Protein AF-A0AA44S507-F1 (afdb_monomer_lite)

Radius of gyration: 27.63 Å; chains: 1; bounding box: 34×79×57 Å

Foldseek 3Di:
DDDDPDPPPPPDDDDDDDDDDDPPPPPDPDPDPDDPFDDWDWDQDPVGIDIDHGDDPEAEQPDLPVCQVCLVVLRAHQAHEADDDPDQRNDDPVSDVSNPPDHHHYHYDPD

Structure (mmCIF, N/CA/C/O backbone):
data_AF-A0AA44S507-F1
#
_entry.id   AF-A0AA44S507-F1
#
loop_
_atom_site.group_PDB
_atom_site.id
_atom_site.type_symbol
_atom_site.label_atom_id
_atom_site.label_alt_id
_atom_site.label_comp_id
_atom_site.label_asym_id
_atom_site.label_entity_id
_atom_site.label_seq_id
_atom_site.pdbx_PDB_ins_code
_atom_site.Cartn_x
_atom_site.Cartn_y
_atom_site.Cartn_z
_atom_site.occupancy
_atom_site.B_iso_or_equiv
_atom_site.auth_seq_id
_atom_site.auth_comp_id
_atom_site.auth_asym_id
_atom_site.auth_atom_id
_atom_site.pdbx_PDB_model_num
ATOM 1 N N . MET A 1 1 ? 10.081 70.870 16.653 1.00 35.94 1 MET A N 1
ATOM 2 C CA . MET A 1 1 ? 10.925 69.741 17.101 1.00 35.94 1 MET A CA 1
ATOM 3 C C . MET A 1 1 ? 10.372 69.221 18.423 1.00 35.94 1 MET A C 1
ATOM 5 O O . MET A 1 1 ? 10.335 70.025 19.335 1.00 35.94 1 MET A O 1
ATOM 9 N N . ARG A 1 2 ? 10.033 67.914 18.499 1.00 38.34 2 ARG A N 1
ATOM 10 C CA . ARG A 1 2 ? 10.137 67.030 19.695 1.00 38.34 2 ARG A CA 1
ATOM 11 C C . ARG A 1 2 ? 9.205 67.377 20.894 1.00 38.34 2 ARG A C 1
ATOM 13 O O . ARG A 1 2 ? 9.278 68.478 21.394 1.00 38.34 2 ARG A O 1
ATOM 20 N N . GLN A 1 3 ? 8.353 66.524 21.481 1.00 50.53 3 GLN A N 1
ATOM 21 C CA . GLN A 1 3 ? 8.165 65.057 21.554 1.00 50.53 3 GLN A CA 1
ATOM 22 C C . GLN A 1 3 ? 6.688 64.834 21.983 1.00 50.53 3 GLN A C 1
ATOM 24 O O . GLN A 1 3 ? 6.190 65.600 22.794 1.00 50.53 3 GLN A O 1
ATOM 29 N N . GLY A 1 4 ? 5.867 63.936 21.433 1.00 44.38 4 GLY A N 1
ATOM 30 C CA . GLY A 1 4 ? 6.051 62.490 21.318 1.00 44.38 4 GLY A CA 1
ATOM 31 C C . GLY A 1 4 ? 5.176 61.790 22.371 1.00 44.38 4 GLY A C 1
ATOM 32 O O . GLY A 1 4 ? 5.669 61.473 23.447 1.00 44.38 4 GLY A O 1
ATOM 33 N N . CYS A 1 5 ? 3.879 61.589 22.088 1.00 46.44 5 CYS A N 1
ATOM 34 C CA . CYS A 1 5 ? 2.969 60.828 22.956 1.00 46.44 5 CYS A CA 1
ATOM 35 C C . CYS A 1 5 ? 3.552 59.430 23.218 1.00 46.44 5 CYS A C 1
ATOM 37 O O . CYS A 1 5 ? 3.709 58.623 22.301 1.00 46.44 5 CYS A O 1
ATOM 39 N N . SER A 1 6 ? 3.908 59.160 24.473 1.00 48.31 6 SER A N 1
ATOM 40 C CA . SER A 1 6 ? 4.531 57.906 24.883 1.00 48.31 6 SER A CA 1
ATOM 41 C C . SER A 1 6 ? 3.466 56.840 25.129 1.00 48.31 6 SER A C 1
ATOM 43 O O . SER A 1 6 ? 2.569 57.008 25.950 1.00 48.31 6 SER A O 1
ATOM 45 N N . ARG A 1 7 ? 3.621 55.698 24.452 1.00 54.97 7 ARG A N 1
ATOM 46 C CA . ARG A 1 7 ? 2.800 54.472 24.520 1.00 54.97 7 ARG A CA 1
ATOM 47 C C . ARG A 1 7 ? 2.726 53.804 25.908 1.00 54.97 7 ARG A C 1
ATOM 49 O O . ARG A 1 7 ? 2.190 52.710 26.029 1.00 54.97 7 ARG A O 1
ATOM 56 N N . ARG A 1 8 ? 3.285 54.417 26.953 1.00 52.81 8 ARG A N 1
ATOM 57 C CA . ARG A 1 8 ? 3.437 53.832 28.297 1.00 52.81 8 ARG A CA 1
ATOM 58 C C . ARG A 1 8 ? 2.335 54.198 29.297 1.00 52.81 8 ARG A C 1
ATOM 60 O O . ARG A 1 8 ? 2.363 53.687 30.407 1.00 52.81 8 ARG A O 1
ATOM 67 N N . GLY A 1 9 ? 1.364 55.030 28.920 1.00 48.53 9 GLY A N 1
ATOM 68 C CA . GLY A 1 9 ? 0.264 55.440 29.806 1.00 48.53 9 GLY A CA 1
ATOM 69 C C . GLY A 1 9 ? -0.973 54.533 29.805 1.00 48.53 9 GLY A C 1
ATOM 70 O O . GLY A 1 9 ? -1.921 54.833 30.512 1.00 48.53 9 GLY A O 1
ATOM 71 N N . PHE A 1 10 ? -0.995 53.453 29.014 1.00 49.59 10 PHE A N 1
ATOM 72 C CA . PHE A 1 10 ? -2.215 52.666 28.762 1.00 49.59 10 PHE A CA 1
ATOM 73 C C . PHE A 1 10 ? -2.326 51.354 29.564 1.00 49.59 10 PHE A C 1
ATOM 75 O O . PHE A 1 10 ? -3.186 50.534 29.269 1.00 49.59 10 PHE A O 1
ATOM 82 N N . LEU A 1 11 ? -1.452 51.110 30.548 1.00 51.12 11 LEU A N 1
ATOM 83 C CA . LEU A 1 11 ? -1.396 49.824 31.271 1.00 51.12 11 LEU A CA 1
ATOM 84 C C . LEU A 1 11 ? -1.400 49.961 32.798 1.00 51.12 11 LEU A C 1
ATOM 86 O O . LEU A 1 11 ? -0.792 49.161 33.503 1.00 51.12 11 LEU A O 1
ATOM 90 N N . GLN A 1 12 ? -2.080 50.969 33.329 1.00 51.91 12 GLN A N 1
ATOM 91 C CA . GLN A 1 12 ? -2.327 51.072 34.763 1.00 51.91 12 GLN A CA 1
ATOM 92 C C . GLN A 1 12 ? -3.804 51.437 34.951 1.00 51.91 12 GLN A C 1
ATOM 94 O O . GLN A 1 12 ? -4.251 52.443 34.412 1.00 51.91 12 GLN A O 1
ATOM 99 N N . VAL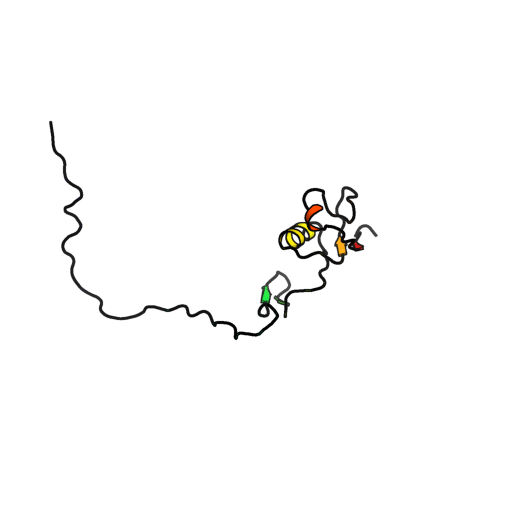 A 1 13 ? -4.514 50.630 35.746 1.00 52.22 13 VAL A N 1
ATOM 100 C CA . VAL A 1 13 ? -5.889 50.820 36.255 1.00 52.22 13 VAL A CA 1
ATOM 101 C C . VAL A 1 13 ? -7.040 50.263 35.393 1.00 52.22 13 VAL A C 1
ATOM 103 O O . VAL A 1 13 ? -7.751 50.984 34.704 1.00 52.22 13 VAL A O 1
ATOM 106 N N . ALA A 1 14 ? -7.241 48.948 35.516 1.00 46.47 14 ALA A N 1
ATOM 107 C CA . ALA A 1 14 ? -8.550 48.295 35.679 1.00 46.47 14 ALA A CA 1
ATOM 108 C C . ALA A 1 14 ? -8.274 46.903 36.297 1.00 46.47 14 ALA A C 1
ATOM 110 O O . ALA A 1 14 ? -7.928 45.959 35.593 1.00 46.47 14 ALA A O 1
ATOM 111 N N . GLU A 1 15 ? -8.028 46.807 37.608 1.00 40.47 15 GLU A N 1
ATOM 112 C CA . GLU A 1 15 ? -9.051 46.494 38.629 1.00 40.47 15 GLU A CA 1
ATOM 113 C C . GLU A 1 15 ? -9.939 45.303 38.213 1.00 40.47 15 GLU A C 1
ATOM 115 O O . GLU A 1 15 ? -10.786 45.399 37.337 1.00 40.47 15 GLU A O 1
ATOM 120 N N . ALA A 1 16 ? -9.621 44.097 38.687 1.00 48.81 16 ALA A N 1
ATOM 121 C CA . ALA A 1 16 ? -10.189 43.542 39.922 1.00 48.81 16 ALA A CA 1
ATOM 122 C C . ALA A 1 16 ? -11.660 43.094 39.784 1.00 48.81 16 ALA A C 1
ATOM 124 O O . ALA A 1 16 ? -12.549 43.654 40.410 1.00 48.81 16 ALA A O 1
ATOM 125 N N . ALA A 1 17 ? -11.905 42.024 39.021 1.00 47.19 17 ALA A N 1
ATOM 126 C CA . ALA A 1 17 ? -13.057 41.139 39.212 1.00 47.19 17 ALA A CA 1
ATOM 127 C C . ALA A 1 17 ? -12.828 39.813 38.472 1.00 47.19 17 ALA A C 1
ATOM 129 O O . ALA A 1 17 ? -12.655 39.823 37.260 1.00 47.19 17 ALA A O 1
ATOM 130 N N . ALA A 1 18 ? -12.832 38.708 39.224 1.00 47.12 18 ALA A N 1
ATOM 131 C CA . ALA A 1 18 ? -13.047 37.305 38.826 1.00 47.12 18 ALA A CA 1
ATOM 132 C C . ALA A 1 18 ? -12.068 36.385 39.561 1.00 47.12 18 ALA A C 1
ATOM 134 O O . ALA A 1 18 ? -11.031 35.952 39.060 1.00 47.12 18 ALA A O 1
ATOM 135 N N . ALA A 1 19 ? -12.443 36.104 40.803 1.00 45.47 19 ALA A N 1
ATOM 136 C CA . ALA A 1 19 ? -11.979 34.951 41.534 1.00 45.47 19 ALA A CA 1
ATOM 137 C C . ALA A 1 19 ? -12.326 33.655 40.774 1.00 45.47 19 ALA A C 1
ATOM 139 O O . ALA A 1 19 ? -13.392 33.544 40.175 1.00 45.47 19 ALA A O 1
ATOM 140 N N . THR A 1 20 ? -11.455 32.659 40.948 1.00 54.06 20 THR A N 1
ATOM 141 C CA . THR A 1 20 ? -11.758 31.215 41.005 1.00 54.06 20 THR A CA 1
ATOM 142 C C . THR A 1 20 ? -12.374 30.507 39.792 1.00 54.06 20 THR A C 1
ATOM 144 O O . THR A 1 20 ? -13.556 30.636 39.504 1.00 54.06 20 THR A O 1
ATOM 147 N N . GLY A 1 21 ? -11.587 29.563 39.258 1.00 52.34 21 GLY A N 1
ATOM 148 C CA . GLY A 1 21 ? -12.045 28.394 38.497 1.00 52.34 21 GLY A CA 1
ATOM 149 C C . GLY A 1 21 ? -12.216 28.688 37.006 1.00 52.34 21 GLY A C 1
ATOM 150 O O . GLY A 1 21 ? -12.911 29.611 36.632 1.00 52.34 21 GLY A O 1
ATOM 151 N N . LEU A 1 22 ? -11.647 27.956 36.058 1.00 51.06 22 LEU A N 1
ATOM 152 C CA . LEU A 1 22 ? -11.165 26.591 36.063 1.00 51.06 22 LEU A CA 1
ATOM 153 C C . LEU A 1 22 ? -9.876 26.546 35.231 1.00 51.06 22 LEU A C 1
ATOM 155 O O . LEU A 1 22 ? -9.898 26.843 34.038 1.00 51.06 22 LEU A O 1
ATOM 159 N N . PHE A 1 23 ? -8.773 26.070 35.813 1.00 53.69 23 PHE A N 1
ATOM 160 C CA . PHE A 1 23 ? -7.805 25.339 35.001 1.00 53.69 23 PHE A CA 1
ATOM 161 C C . PHE A 1 23 ? -8.512 24.047 34.596 1.00 53.69 23 PHE A C 1
ATOM 163 O O . PHE A 1 23 ? -8.487 23.060 35.329 1.00 53.69 23 PHE A O 1
ATOM 170 N N . ALA A 1 24 ? -9.224 24.079 33.469 1.00 57.84 24 ALA A N 1
ATOM 171 C CA . ALA A 1 24 ? -9.681 22.878 32.796 1.00 57.84 24 ALA A CA 1
ATOM 172 C C . ALA A 1 24 ? -8.428 22.146 32.308 1.00 57.84 24 ALA A C 1
ATOM 174 O O . ALA A 1 24 ? -7.984 22.297 31.171 1.00 57.84 24 ALA A O 1
ATOM 175 N N . GLY A 1 25 ? -7.801 21.411 33.226 1.00 47.66 25 GLY A N 1
ATOM 176 C CA . GLY A 1 25 ? -6.774 20.447 32.908 1.00 47.66 25 GLY A CA 1
ATOM 177 C C . GLY A 1 25 ? -7.397 19.438 31.961 1.00 47.66 25 GLY A C 1
ATOM 178 O O . GLY A 1 25 ? -8.159 18.572 32.383 1.00 47.66 25 GLY A O 1
ATOM 179 N N . CYS A 1 26 ? -7.079 19.556 30.675 1.00 53.34 26 CYS A N 1
ATOM 180 C CA . CYS A 1 26 ? -7.235 18.463 29.733 1.00 53.34 26 CYS A CA 1
ATOM 181 C C . CYS A 1 26 ? -6.230 17.382 30.143 1.00 53.34 26 CYS A C 1
ATOM 183 O O . CYS A 1 26 ? -5.132 17.289 29.601 1.00 53.34 26 CYS A O 1
ATOM 185 N N . SER A 1 27 ? -6.574 16.605 31.168 1.00 51.16 27 SER A N 1
ATOM 186 C CA . SER A 1 27 ? -5.881 15.361 31.458 1.00 51.16 27 SER A CA 1
ATOM 187 C C . SER A 1 27 ? -6.372 14.355 30.428 1.00 51.16 27 SER A C 1
ATOM 189 O O . SER A 1 27 ? -7.396 13.698 30.615 1.00 51.16 27 SER A O 1
ATOM 191 N N . SER A 1 28 ? -5.685 14.291 29.288 1.00 66.81 28 SER A N 1
ATOM 192 C CA . SER A 1 28 ? -5.827 13.157 28.381 1.00 66.81 28 SER A CA 1
ATOM 193 C C . SER A 1 28 ? -5.556 11.881 29.184 1.00 66.81 28 SER A C 1
ATOM 195 O O . SER A 1 28 ? -4.564 11.849 29.921 1.00 66.81 28 SER A O 1
ATOM 197 N N . PRO A 1 29 ? -6.397 10.834 29.084 1.00 57.06 29 PRO A N 1
ATOM 198 C CA . PRO A 1 29 ? -6.150 9.579 29.779 1.00 57.06 29 PRO A CA 1
ATOM 199 C C . PRO A 1 29 ? -4.746 9.076 29.439 1.00 57.06 29 PRO A C 1
ATOM 201 O O . PRO A 1 29 ? -4.448 8.772 28.284 1.00 57.06 29 PRO A O 1
ATOM 204 N N . LYS A 1 30 ? -3.863 9.032 30.442 1.00 57.75 30 LYS A N 1
ATOM 205 C CA . LYS A 1 30 ? -2.527 8.454 30.309 1.00 57.75 30 LYS A CA 1
ATOM 206 C C . LYS A 1 30 ? -2.708 6.945 30.114 1.00 57.75 30 LYS A C 1
ATOM 208 O O . LYS A 1 30 ? -3.234 6.302 31.025 1.00 57.75 30 LYS A O 1
ATOM 213 N N . PRO A 1 31 ? -2.289 6.367 28.975 1.00 53.12 31 PRO A N 1
ATOM 214 C CA . PRO A 1 31 ? -2.345 4.925 28.792 1.00 53.12 31 PRO A CA 1
ATOM 215 C C . PRO A 1 31 ? -1.506 4.241 29.883 1.00 53.12 31 PRO A C 1
ATOM 217 O O . PRO A 1 31 ? -0.434 4.759 30.230 1.00 53.12 31 PRO A O 1
ATOM 220 N N . PRO A 1 32 ? -1.970 3.118 30.456 1.00 50.00 32 PRO A N 1
ATOM 221 C CA . PRO A 1 32 ? -1.234 2.415 31.495 1.00 50.00 32 PRO A CA 1
ATOM 222 C C . PRO A 1 32 ? 0.157 1.985 30.988 1.00 50.00 32 PRO A C 1
ATOM 224 O O . PRO A 1 32 ? 0.290 1.568 29.832 1.00 50.00 32 PRO A O 1
ATOM 227 N N . PRO A 1 33 ? 1.207 2.075 31.827 1.00 42.25 33 PRO A N 1
ATOM 228 C CA . PRO A 1 33 ? 2.546 1.645 31.442 1.00 42.25 33 PRO A CA 1
ATOM 229 C C . PRO A 1 33 ? 2.557 0.128 31.226 1.00 42.25 33 PRO A C 1
ATOM 231 O O . PRO A 1 33 ? 2.163 -0.616 32.121 1.00 42.25 33 PRO A O 1
ATOM 234 N N . GLY A 1 34 ? 3.018 -0.326 30.057 1.00 54.22 34 GLY A N 1
ATOM 235 C CA . GLY A 1 34 ? 3.195 -1.756 29.771 1.00 54.22 34 GLY A CA 1
ATOM 236 C C . GLY A 1 34 ? 2.285 -2.357 28.698 1.00 54.22 34 GLY A C 1
ATOM 237 O O . GLY A 1 34 ? 2.166 -3.575 28.657 1.00 54.22 34 GLY A O 1
ATOM 238 N N . THR A 1 35 ? 1.677 -1.557 27.814 1.00 47.97 35 THR A N 1
ATOM 239 C CA . THR A 1 35 ? 1.066 -2.088 26.579 1.00 47.97 35 THR A CA 1
ATOM 240 C C . THR A 1 35 ? 2.092 -2.027 25.440 1.00 47.97 35 THR A C 1
ATOM 242 O O . THR A 1 35 ? 2.377 -0.933 24.949 1.00 47.97 35 THR A O 1
ATOM 245 N N . PRO A 1 36 ? 2.687 -3.152 25.007 1.00 44.50 36 PRO A N 1
ATOM 246 C CA . PRO A 1 36 ? 3.400 -3.197 23.743 1.00 44.50 36 PRO A CA 1
ATOM 247 C C . PRO A 1 36 ? 2.356 -3.199 22.622 1.00 44.50 36 PRO A C 1
ATOM 249 O O . PRO A 1 36 ? 1.785 -4.230 22.291 1.00 44.50 36 PRO A O 1
ATOM 252 N N . GLY A 1 37 ? 2.062 -2.015 22.092 1.00 53.62 37 GLY A N 1
ATOM 253 C CA . GLY A 1 37 ? 1.062 -1.809 21.048 1.00 53.62 37 GLY A CA 1
ATOM 254 C C . GLY A 1 37 ? 0.375 -0.467 21.251 1.00 53.62 37 GLY A C 1
ATOM 255 O O . GLY A 1 37 ? -0.156 -0.200 22.326 1.00 53.62 37 GLY A O 1
ATOM 256 N N . GLY A 1 38 ? 0.426 0.404 20.241 1.00 63.12 38 GLY A N 1
ATOM 257 C CA . GLY A 1 38 ? -0.371 1.630 20.239 1.00 63.12 38 GLY A CA 1
ATOM 258 C C . GLY A 1 38 ? -1.834 1.301 20.535 1.00 63.12 38 GLY A C 1
ATOM 259 O O . GLY A 1 38 ? -2.324 0.255 20.111 1.00 63.12 38 GLY A O 1
ATOM 260 N N . ALA A 1 39 ? -2.505 2.165 21.301 1.00 76.31 39 ALA A N 1
ATOM 261 C CA . ALA A 1 39 ? -3.925 2.008 21.590 1.00 76.31 39 ALA A CA 1
ATOM 262 C C . ALA A 1 39 ? -4.711 1.786 20.287 1.00 76.31 39 ALA A C 1
ATOM 264 O O . ALA A 1 39 ? -4.358 2.360 19.256 1.00 76.31 39 ALA A O 1
ATOM 265 N N . ALA A 1 40 ? -5.761 0.962 20.341 1.00 91.88 40 ALA A N 1
ATOM 266 C CA . ALA A 1 40 ? -6.602 0.701 19.180 1.00 91.88 40 ALA A CA 1
ATOM 267 C C . ALA A 1 40 ? -7.098 2.020 18.560 1.00 91.88 40 ALA A C 1
ATOM 269 O O . ALA A 1 40 ? -7.541 2.921 19.276 1.00 91.88 40 ALA A O 1
ATOM 270 N N . VAL A 1 41 ? -7.028 2.120 17.233 1.00 95.94 41 VAL A N 1
ATOM 271 C CA . VAL A 1 41 ? -7.427 3.308 16.471 1.00 95.94 41 VAL A CA 1
ATOM 272 C C . VAL A 1 41 ? -8.634 2.968 15.608 1.00 95.94 41 VAL A C 1
ATOM 274 O O . VAL A 1 41 ? -8.628 1.971 14.890 1.00 95.94 41 VAL A O 1
ATOM 277 N N . THR A 1 42 ? -9.661 3.814 15.648 1.00 97.31 42 THR A N 1
ATOM 278 C CA . THR A 1 42 ? -10.826 3.711 14.763 1.00 97.31 42 THR A CA 1
ATOM 279 C C . THR A 1 42 ? -10.727 4.761 13.666 1.00 97.31 42 THR A C 1
ATOM 281 O O . THR A 1 42 ? -10.672 5.956 13.952 1.00 97.31 42 THR A O 1
ATOM 284 N N . ILE A 1 43 ? -10.725 4.321 12.410 1.00 97.88 43 ILE A N 1
ATOM 285 C CA . ILE A 1 43 ? -10.680 5.182 11.227 1.00 97.88 43 ILE A CA 1
ATOM 286 C C . ILE A 1 43 ? -12.082 5.269 10.632 1.00 97.88 43 ILE A C 1
ATOM 288 O O . ILE A 1 43 ? -12.711 4.242 10.387 1.00 97.88 43 ILE A O 1
ATOM 292 N N . THR A 1 44 ? -12.567 6.487 10.388 1.00 98.50 44 THR A N 1
ATOM 293 C CA . THR A 1 44 ? -13.815 6.726 9.646 1.00 98.50 44 THR A CA 1
ATOM 294 C C . THR A 1 44 ? -13.493 6.962 8.176 1.00 98.50 44 THR A C 1
ATOM 296 O O . THR A 1 44 ? -12.596 7.737 7.855 1.00 98.50 44 THR A O 1
ATOM 299 N N . HIS A 1 45 ? -14.234 6.315 7.286 1.00 98.38 45 HIS A N 1
ATOM 300 C CA . HIS A 1 45 ? -14.117 6.448 5.835 1.00 98.38 45 HIS A CA 1
ATOM 301 C C . HIS A 1 45 ? -15.507 6.367 5.190 1.00 98.38 45 HIS A C 1
ATOM 303 O O . HIS A 1 45 ? -16.501 6.102 5.863 1.00 98.38 45 HIS A O 1
ATOM 309 N N . LEU A 1 46 ? -15.592 6.555 3.870 1.00 98.62 46 LEU A N 1
ATOM 310 C CA . LEU A 1 46 ? -16.865 6.580 3.135 1.00 98.62 46 LEU A CA 1
ATOM 311 C C . LEU A 1 46 ? -17.772 5.368 3.434 1.00 98.62 46 LEU A C 1
ATOM 313 O O . LEU A 1 46 ? -18.980 5.519 3.577 1.00 98.62 46 LEU A O 1
ATOM 317 N N . PHE A 1 47 ? -17.183 4.178 3.579 1.00 98.50 47 PHE A N 1
ATOM 318 C CA . PHE A 1 47 ? -17.905 2.923 3.839 1.00 98.50 47 PHE A CA 1
ATOM 319 C C . PHE A 1 47 ? -18.163 2.613 5.327 1.00 98.50 47 PHE A C 1
ATOM 321 O O . PHE A 1 47 ? -18.469 1.474 5.669 1.00 98.50 47 PHE A O 1
ATOM 328 N N . GLY A 1 48 ? -18.008 3.589 6.228 1.00 98.50 48 GLY A N 1
ATOM 329 C CA . GLY A 1 48 ? -18.225 3.410 7.667 1.00 98.50 48 GLY A CA 1
ATOM 330 C C . GLY A 1 48 ? -16.943 3.540 8.488 1.00 98.50 48 GLY A C 1
ATOM 331 O O . GLY A 1 48 ? -16.208 4.514 8.340 1.00 98.50 48 GLY A O 1
ATOM 332 N N . GLN A 1 49 ? -16.694 2.595 9.396 1.00 98.56 49 GLN A N 1
ATOM 333 C CA . GLN A 1 49 ? -15.555 2.642 10.317 1.00 98.56 49 GLN A CA 1
ATOM 334 C C . GLN A 1 49 ? -14.760 1.336 10.303 1.00 98.56 49 GLN A C 1
ATOM 336 O O . GLN A 1 49 ? -15.345 0.254 10.266 1.00 98.56 49 GLN A O 1
ATOM 341 N N . THR A 1 50 ? -13.437 1.444 10.419 1.00 98.38 50 THR A N 1
ATOM 342 C CA . THR A 1 50 ? -12.516 0.311 10.582 1.00 98.38 50 THR A CA 1
ATOM 343 C C . THR A 1 50 ? -11.724 0.467 11.877 1.00 98.38 50 THR A C 1
ATOM 345 O O . THR A 1 50 ? -11.161 1.529 12.138 1.00 98.38 50 THR A O 1
ATOM 348 N N . VAL A 1 51 ? -11.656 -0.594 12.687 1.00 97.69 51 VAL A N 1
ATOM 349 C CA . VAL A 1 51 ? -10.891 -0.619 13.945 1.00 97.69 51 VAL A CA 1
ATOM 350 C C . VAL A 1 51 ? -9.568 -1.355 13.743 1.00 97.69 51 VAL A C 1
ATOM 352 O O . VAL A 1 51 ? -9.551 -2.555 13.465 1.00 97.69 51 VAL A O 1
ATOM 355 N N . ILE A 1 52 ? -8.458 -0.653 13.949 1.00 96.69 52 ILE A N 1
ATOM 356 C CA . ILE A 1 52 ? -7.094 -1.186 13.938 1.00 96.69 52 ILE A CA 1
ATOM 357 C C . ILE A 1 52 ? -6.677 -1.417 15.392 1.00 96.69 52 ILE A C 1
ATOM 359 O O . ILE A 1 52 ? -6.477 -0.468 16.146 1.00 96.69 52 ILE A O 1
ATOM 363 N N . LYS A 1 53 ? -6.590 -2.685 15.809 1.00 94.75 53 LYS A N 1
ATOM 364 C CA . LYS A 1 53 ? -6.389 -3.057 17.224 1.00 94.75 53 LYS A CA 1
ATOM 365 C C . LYS A 1 53 ? -4.988 -2.748 17.752 1.00 94.75 53 LYS A C 1
ATOM 367 O O . LYS A 1 53 ? -4.844 -2.445 18.929 1.00 94.75 53 LYS A O 1
ATOM 372 N N . GLU A 1 54 ? -3.985 -2.870 16.894 1.00 93.75 54 GLU A N 1
ATOM 373 C CA . GLU A 1 54 ? -2.566 -2.708 17.207 1.00 93.75 54 GLU A CA 1
ATOM 374 C C . GLU A 1 54 ? -1.803 -2.284 15.937 1.00 93.75 54 GLU A C 1
ATOM 376 O O . GLU A 1 54 ? -2.343 -2.435 14.835 1.00 93.75 54 GLU A O 1
ATOM 381 N N . PRO A 1 55 ? -0.561 -1.775 16.047 1.00 94.56 55 PRO A N 1
ATOM 382 C CA . PRO A 1 55 ? 0.260 -1.456 14.882 1.00 94.56 55 PRO A CA 1
ATOM 383 C C . PRO A 1 55 ? 0.398 -2.659 13.926 1.00 94.56 55 PRO A C 1
ATOM 385 O O . PRO A 1 55 ? 0.806 -3.743 14.362 1.00 94.56 55 PRO A O 1
ATOM 388 N N . PRO A 1 56 ? 0.061 -2.509 12.631 1.00 95.62 56 PRO A N 1
ATOM 389 C CA . PRO A 1 56 ? -0.009 -3.634 11.709 1.00 95.62 56 PRO A CA 1
ATOM 390 C C . PRO A 1 56 ? 1.383 -4.171 11.361 1.00 95.62 56 PRO A C 1
ATOM 392 O O . PRO A 1 56 ? 2.306 -3.419 11.066 1.00 95.62 56 PRO A O 1
ATOM 395 N N . LYS A 1 57 ? 1.518 -5.502 11.336 1.00 95.56 57 LYS A N 1
ATOM 396 C CA . LYS A 1 57 ? 2.764 -6.201 10.955 1.00 95.56 57 LYS A CA 1
ATOM 397 C C . LYS A 1 57 ? 2.791 -6.651 9.492 1.00 95.56 57 LYS A C 1
ATOM 399 O O . LYS A 1 57 ? 3.835 -7.047 8.988 1.00 95.56 57 LYS A O 1
ATOM 404 N N . ARG A 1 58 ? 1.633 -6.657 8.826 1.00 97.75 58 ARG A N 1
ATOM 405 C CA . ARG A 1 58 ? 1.465 -7.025 7.415 1.00 97.75 58 ARG A CA 1
ATOM 406 C C . ARG A 1 58 ? 0.444 -6.085 6.794 1.00 97.75 58 ARG A C 1
ATOM 408 O O . ARG A 1 58 ? -0.710 -6.086 7.213 1.00 97.75 58 ARG A O 1
ATOM 415 N N . VAL A 1 59 ? 0.883 -5.293 5.823 1.00 98.50 59 VAL A N 1
ATOM 416 C CA . VAL A 1 59 ? 0.054 -4.298 5.131 1.00 98.50 59 VAL A CA 1
ATOM 417 C C . VAL A 1 59 ? 0.051 -4.603 3.638 1.00 98.50 59 VAL A C 1
ATOM 419 O O . VAL A 1 59 ? 1.057 -5.072 3.097 1.00 98.50 59 VAL A O 1
ATOM 422 N N . VAL A 1 60 ? -1.086 -4.376 2.986 1.00 98.62 60 VAL A N 1
ATOM 423 C CA . VAL A 1 60 ? -1.235 -4.480 1.532 1.00 98.62 60 VAL A CA 1
ATOM 424 C C . VAL A 1 60 ? -1.460 -3.081 0.964 1.00 98.62 60 VAL A C 1
ATOM 426 O O . VAL A 1 60 ? -2.430 -2.412 1.311 1.00 98.62 60 VAL A O 1
ATOM 429 N N . SER A 1 61 ? -0.527 -2.681 0.105 1.00 98.44 61 SER A N 1
ATOM 430 C CA . SER A 1 61 ? -0.557 -1.594 -0.872 1.00 98.44 61 SER A CA 1
ATOM 431 C C . SER A 1 61 ? -1.662 -1.701 -1.922 1.00 98.44 61 SER A C 1
ATOM 433 O O . SER A 1 61 ? -1.307 -2.048 -3.040 1.00 98.44 61 SER A O 1
ATOM 435 N N . ALA A 1 62 ? -2.952 -1.547 -1.608 1.00 98.00 62 ALA A N 1
ATOM 436 C CA . ALA A 1 62 ? -4.021 -1.885 -2.567 1.00 98.00 62 ALA A CA 1
ATOM 437 C C . ALA A 1 62 ? -4.370 -0.786 -3.592 1.00 98.00 62 ALA A C 1
ATOM 439 O O . ALA A 1 62 ? -5.039 -1.082 -4.579 1.00 98.00 62 ALA A O 1
ATOM 440 N N . GLY A 1 63 ? -3.966 0.461 -3.353 1.00 97.69 63 GLY A N 1
ATOM 441 C CA . GLY A 1 63 ? -4.074 1.536 -4.337 1.00 97.69 63 GLY A CA 1
ATOM 442 C C . GLY A 1 63 ? -2.727 1.821 -5.001 1.00 97.69 63 GLY A C 1
ATOM 443 O O . GLY A 1 63 ? -1.726 1.159 -4.724 1.00 97.69 63 GLY A O 1
ATOM 444 N N . TYR A 1 64 ? -2.720 2.789 -5.915 1.00 98.25 64 TYR A N 1
ATOM 445 C CA . TYR A 1 64 ? -1.567 3.083 -6.767 1.00 98.25 64 TYR A CA 1
ATOM 446 C C . TYR A 1 64 ? -0.447 3.871 -6.078 1.00 98.25 64 TYR A C 1
ATOM 448 O O . TYR A 1 64 ? 0.677 3.882 -6.584 1.00 98.25 64 TYR A O 1
ATOM 456 N N . THR A 1 65 ? -0.741 4.572 -4.979 1.00 98.50 65 THR A N 1
ATOM 457 C CA . THR A 1 65 ? 0.175 5.579 -4.407 1.00 98.50 65 THR A CA 1
ATOM 458 C C . THR A 1 65 ? 0.470 5.378 -2.926 1.00 98.50 65 THR A C 1
ATOM 460 O O . THR A 1 65 ? 1.423 5.946 -2.399 1.00 98.50 65 THR A O 1
ATOM 463 N N . GLU A 1 66 ? -0.332 4.582 -2.229 1.00 98.69 66 GLU A N 1
ATOM 464 C CA . GLU A 1 66 ? -0.297 4.453 -0.774 1.00 98.69 66 GLU A CA 1
ATOM 465 C C . GLU A 1 66 ? 0.999 3.797 -0.265 1.00 98.69 66 GLU A C 1
ATOM 467 O O . GLU A 1 66 ? 1.345 3.948 0.908 1.00 98.69 66 GLU A O 1
ATOM 472 N N . GLN A 1 67 ? 1.764 3.116 -1.126 1.00 98.50 67 GLN A N 1
ATOM 473 C CA . GLN A 1 67 ? 3.084 2.587 -0.779 1.00 98.50 67 GLN A CA 1
ATOM 474 C C . GLN A 1 67 ? 4.069 3.686 -0.372 1.00 98.50 67 GLN A C 1
ATOM 476 O O . GLN A 1 67 ? 4.890 3.437 0.508 1.00 98.50 67 GLN A O 1
ATOM 481 N N . ASP A 1 68 ? 3.977 4.889 -0.942 1.00 98.75 68 ASP A N 1
ATOM 482 C CA . ASP A 1 68 ? 4.889 5.9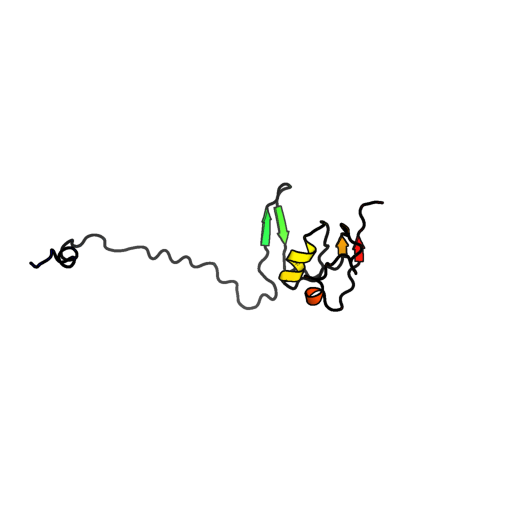85 -0.607 1.00 98.75 68 ASP A CA 1
ATOM 483 C C . ASP A 1 68 ? 4.639 6.501 0.814 1.00 98.75 68 ASP A C 1
ATOM 485 O O . ASP A 1 68 ? 5.583 6.644 1.594 1.00 98.75 68 ASP A O 1
ATOM 489 N N . ASP A 1 69 ? 3.370 6.703 1.182 1.00 98.75 69 ASP A N 1
ATOM 490 C CA . ASP A 1 69 ? 2.983 7.143 2.527 1.00 98.75 69 ASP A CA 1
ATOM 491 C C . ASP A 1 69 ? 3.358 6.100 3.585 1.00 98.75 69 ASP A C 1
ATOM 493 O O . ASP A 1 69 ? 3.886 6.442 4.646 1.00 98.75 69 ASP A O 1
ATOM 497 N N . LEU A 1 70 ? 3.134 4.815 3.287 1.00 98.62 70 LEU A N 1
ATOM 498 C CA . LEU A 1 70 ? 3.513 3.714 4.173 1.00 98.62 70 LEU A CA 1
ATOM 499 C C . LEU A 1 70 ? 5.034 3.663 4.379 1.00 98.62 70 LEU A C 1
ATOM 501 O O . LEU A 1 70 ? 5.504 3.609 5.519 1.00 98.62 70 LEU A O 1
ATOM 505 N N . LEU A 1 71 ? 5.810 3.743 3.296 1.00 98.50 71 LEU A N 1
ATOM 506 C CA . LEU A 1 71 ? 7.273 3.721 3.353 1.00 98.50 71 LEU A CA 1
ATOM 507 C C . LEU A 1 71 ? 7.851 4.958 4.059 1.00 98.50 71 LEU A C 1
ATOM 509 O O . LEU A 1 71 ? 8.875 4.852 4.740 1.00 98.50 71 LEU A O 1
ATOM 513 N N . ALA A 1 72 ? 7.202 6.120 3.954 1.00 98.56 72 ALA A N 1
ATOM 514 C CA . ALA A 1 72 ? 7.633 7.341 4.632 1.00 98.56 72 ALA A CA 1
ATOM 515 C C . ALA A 1 72 ? 7.622 7.205 6.167 1.00 98.56 72 ALA A C 1
AT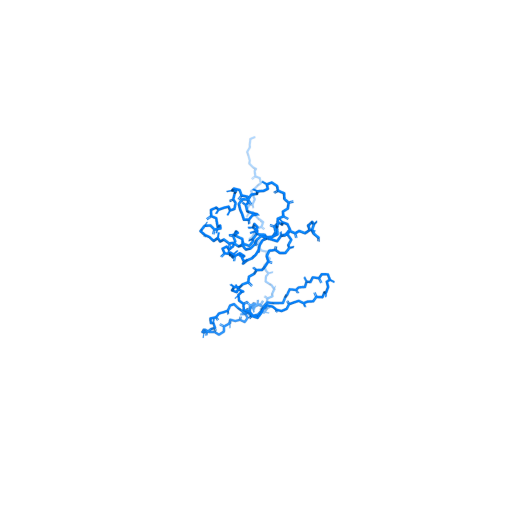OM 517 O O . ALA A 1 72 ? 8.499 7.765 6.832 1.00 98.56 72 ALA A O 1
ATOM 518 N N . VAL A 1 73 ? 6.683 6.422 6.712 1.00 97.81 73 VAL A N 1
ATOM 519 C CA . VAL A 1 73 ? 6.555 6.119 8.152 1.00 97.81 73 VAL A CA 1
ATOM 520 C C . VAL A 1 73 ? 7.134 4.752 8.537 1.00 97.81 73 VAL A C 1
ATOM 522 O O . VAL A 1 73 ? 6.767 4.182 9.564 1.00 97.81 73 VAL A O 1
ATOM 525 N N . ASP A 1 74 ? 8.048 4.230 7.714 1.00 97.81 74 ASP A N 1
ATOM 526 C CA . ASP A 1 74 ? 8.785 2.980 7.933 1.00 97.81 74 ASP A CA 1
ATOM 527 C C . ASP A 1 74 ? 7.897 1.716 7.998 1.00 97.81 74 ASP A C 1
ATOM 529 O O . ASP A 1 74 ? 8.285 0.685 8.554 1.00 97.81 74 ASP A O 1
ATOM 533 N N . VAL A 1 75 ? 6.711 1.759 7.381 1.00 98.31 75 VAL A N 1
ATOM 534 C CA . VAL A 1 75 ? 5.853 0.586 7.172 1.00 98.31 75 VAL A CA 1
ATOM 535 C C . VAL A 1 75 ? 6.133 0.009 5.790 1.00 98.31 75 VAL A C 1
ATOM 537 O O . VAL A 1 75 ? 5.698 0.541 4.774 1.00 98.31 75 VAL A O 1
ATOM 540 N N . VAL A 1 76 ? 6.837 -1.121 5.745 1.00 98.38 76 VAL A N 1
ATOM 541 C CA . VAL A 1 76 ? 7.126 -1.829 4.491 1.00 98.38 76 VAL A CA 1
ATOM 542 C C . VAL A 1 76 ? 5.939 -2.730 4.113 1.00 98.38 76 VAL A C 1
ATOM 544 O O . VAL A 1 76 ? 5.640 -3.676 4.853 1.00 98.38 76 VAL A O 1
ATOM 547 N N . PRO A 1 77 ? 5.248 -2.489 2.980 1.00 98.44 77 PRO A N 1
ATOM 548 C CA . PRO A 1 77 ? 4.128 -3.325 2.559 1.00 98.44 77 PRO A CA 1
ATOM 549 C C . PRO A 1 77 ? 4.581 -4.746 2.209 1.00 98.44 77 PRO A C 1
ATOM 551 O O . PRO A 1 77 ? 5.689 -4.973 1.731 1.00 98.44 77 PRO A O 1
ATOM 554 N N . SER A 1 78 ? 3.695 -5.720 2.403 1.00 98.50 78 SER A N 1
ATOM 555 C CA . SER A 1 78 ? 3.900 -7.102 1.940 1.00 98.50 78 SER A CA 1
ATOM 556 C C . SER A 1 78 ? 3.509 -7.305 0.472 1.00 98.50 78 SER A C 1
ATOM 558 O O . SER A 1 78 ? 3.985 -8.240 -0.172 1.00 98.50 78 SER A O 1
ATOM 560 N N . ALA A 1 79 ? 2.671 -6.412 -0.054 1.00 98.56 79 ALA A N 1
ATOM 561 C CA . ALA A 1 79 ? 2.316 -6.314 -1.459 1.00 98.56 79 ALA A CA 1
ATOM 562 C C . ALA A 1 79 ? 2.116 -4.840 -1.839 1.00 98.56 79 ALA A C 1
ATOM 564 O O . ALA A 1 79 ? 1.660 -4.062 -0.996 1.00 98.56 79 ALA A O 1
ATOM 565 N N . VAL A 1 80 ? 2.457 -4.477 -3.073 1.00 98.69 80 VAL A N 1
ATOM 566 C CA . VAL A 1 80 ? 2.298 -3.136 -3.661 1.00 98.69 80 VAL A CA 1
ATOM 567 C C . VAL A 1 80 ? 1.571 -3.286 -4.992 1.00 98.69 80 VAL A C 1
ATOM 569 O O . VAL A 1 80 ? 1.851 -4.229 -5.729 1.00 98.69 80 VAL A O 1
ATOM 572 N N . THR A 1 81 ? 0.638 -2.389 -5.290 1.00 98.56 81 THR A N 1
ATOM 573 C CA . THR A 1 81 ? -0.071 -2.377 -6.573 1.00 98.56 81 THR A CA 1
ATOM 574 C C . THR A 1 81 ? 0.706 -1.548 -7.580 1.00 98.56 81 THR A C 1
ATOM 576 O O . THR A 1 81 ? 1.056 -0.402 -7.303 1.00 98.56 81 THR A O 1
ATOM 579 N N . ASP A 1 82 ? 1.002 -2.141 -8.734 1.00 97.81 82 ASP A N 1
ATOM 580 C CA . ASP A 1 82 ? 1.640 -1.426 -9.830 1.00 97.81 82 ASP A CA 1
ATOM 581 C C . ASP A 1 82 ? 0.668 -0.434 -10.465 1.00 97.81 82 ASP A C 1
ATOM 583 O O . ASP A 1 82 ? -0.522 -0.715 -10.609 1.00 97.81 82 ASP A O 1
ATOM 587 N N . TRP A 1 83 ? 1.194 0.731 -10.834 1.00 96.69 83 TRP A N 1
ATOM 588 C CA . TRP A 1 83 ? 0.440 1.756 -11.550 1.00 96.69 83 TRP A CA 1
ATOM 589 C C . TRP A 1 83 ? 0.973 1.916 -12.970 1.00 96.69 83 TRP A C 1
ATOM 591 O O . TRP A 1 83 ? 0.243 1.720 -13.937 1.00 96.69 83 TRP A O 1
ATOM 601 N N . PHE A 1 84 ? 2.236 2.320 -13.097 1.00 95.81 84 PHE A N 1
ATOM 602 C CA . PHE A 1 84 ? 2.941 2.438 -14.367 1.00 95.81 84 PHE A CA 1
ATOM 603 C C . PHE A 1 84 ? 4.445 2.584 -14.126 1.00 95.81 84 PHE A C 1
ATOM 605 O O . PHE A 1 84 ? 4.904 2.871 -13.018 1.00 95.81 84 PHE A O 1
ATOM 612 N N . GLY A 1 85 ? 5.211 2.486 -15.213 1.00 96.75 85 GLY A N 1
ATOM 613 C CA . GLY A 1 85 ? 6.642 2.785 -15.218 1.00 96.75 85 GLY A CA 1
ATOM 614 C C . GLY A 1 85 ? 7.538 1.592 -14.902 1.00 96.75 85 GLY A C 1
ATOM 615 O O . GLY A 1 85 ? 8.752 1.791 -14.864 1.00 96.75 85 GLY A O 1
ATOM 616 N N . ASP A 1 86 ? 6.958 0.400 -14.700 1.00 96.19 86 ASP A N 1
ATOM 617 C CA . ASP A 1 86 ? 7.661 -0.884 -14.525 1.00 96.19 86 ASP A CA 1
ATOM 618 C C . ASP A 1 86 ? 8.838 -0.767 -13.542 1.00 96.19 86 ASP A C 1
ATOM 620 O O . ASP A 1 86 ? 9.971 -1.188 -13.787 1.00 96.19 86 ASP A O 1
ATOM 624 N N . GLN A 1 87 ? 8.586 -0.065 -12.434 1.00 98.00 87 GLN A N 1
ATOM 625 C CA . GLN A 1 87 ? 9.600 0.145 -11.414 1.00 98.00 87 GLN A CA 1
ATOM 626 C C . GLN A 1 87 ? 9.798 -1.146 -10.613 1.00 98.00 87 GLN A C 1
ATOM 628 O O . GLN A 1 87 ? 8.825 -1.858 -10.342 1.00 98.00 87 GLN A O 1
ATOM 633 N N . PRO A 1 88 ? 11.030 -1.451 -10.166 1.00 97.81 88 PRO A N 1
ATOM 634 C CA . PRO A 1 88 ? 11.280 -2.615 -9.328 1.00 97.81 88 PRO A CA 1
ATOM 635 C C . PRO A 1 88 ? 10.338 -2.647 -8.118 1.00 97.81 88 PRO A C 1
ATOM 637 O O . PRO A 1 88 ? 10.319 -1.728 -7.301 1.00 97.81 88 PRO A O 1
ATOM 640 N N . PHE A 1 89 ? 9.554 -3.721 -8.012 1.00 98.19 89 PHE A N 1
ATOM 641 C CA . PHE A 1 89 ? 8.557 -3.913 -6.954 1.00 98.19 89 PHE A CA 1
ATOM 642 C C . PHE A 1 89 ? 7.472 -2.819 -6.868 1.00 98.19 89 PHE A C 1
ATOM 644 O O . PHE A 1 89 ? 6.912 -2.618 -5.792 1.00 98.19 89 PHE A O 1
ATOM 651 N N . ALA A 1 90 ? 7.178 -2.128 -7.977 1.00 98.12 90 ALA A N 1
ATOM 652 C CA . ALA A 1 90 ? 6.226 -1.013 -8.058 1.00 98.12 90 ALA A CA 1
ATOM 653 C C . ALA A 1 90 ? 6.555 0.178 -7.125 1.00 98.12 90 ALA A C 1
ATOM 655 O O . ALA A 1 90 ? 5.681 0.963 -6.749 1.00 98.12 90 ALA A O 1
ATOM 656 N N . VAL A 1 91 ? 7.833 0.334 -6.752 1.00 98.56 91 VAL A N 1
ATOM 657 C CA . VAL A 1 91 ? 8.315 1.436 -5.908 1.00 98.56 91 VAL A CA 1
ATOM 658 C C . VAL A 1 91 ? 9.271 2.318 -6.698 1.00 98.56 91 VAL A C 1
ATOM 660 O O . VAL A 1 91 ? 10.300 1.869 -7.200 1.00 98.56 91 VAL A O 1
ATOM 663 N N . TRP A 1 92 ? 8.940 3.602 -6.777 1.00 98.50 92 TRP A N 1
ATOM 664 C CA . TRP A 1 92 ? 9.715 4.587 -7.522 1.00 98.50 92 TR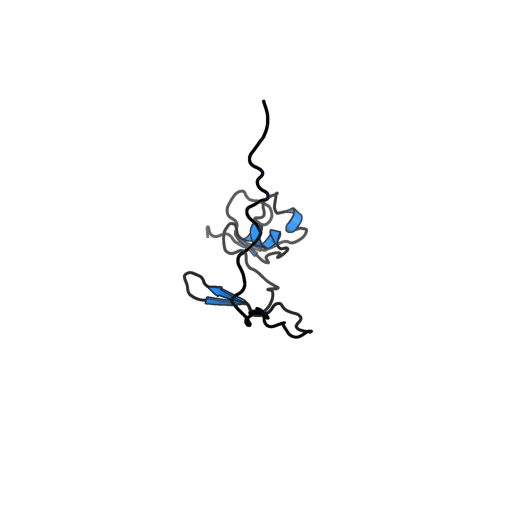P A CA 1
ATOM 665 C C . TRP A 1 92 ? 11.021 4.990 -6.810 1.00 98.50 92 TRP A C 1
ATOM 667 O O . TRP A 1 92 ? 11.158 4.809 -5.594 1.00 98.50 92 TRP A O 1
ATOM 677 N N . PRO A 1 93 ? 11.996 5.590 -7.529 1.00 98.50 93 PRO A N 1
ATOM 678 C CA . PRO A 1 93 ? 13.346 5.822 -7.005 1.00 98.50 93 PRO A CA 1
ATOM 679 C C . PRO A 1 93 ? 13.416 6.673 -5.733 1.00 98.50 93 PRO A C 1
ATOM 681 O O . PRO A 1 93 ? 14.346 6.517 -4.946 1.00 98.50 93 PRO A O 1
ATOM 684 N N . TRP A 1 94 ? 12.448 7.563 -5.510 1.00 98.50 94 TRP A N 1
ATOM 685 C CA . TRP A 1 94 ? 12.397 8.400 -4.310 1.00 98.50 94 TRP A CA 1
ATOM 686 C C . TRP A 1 94 ? 12.040 7.610 -3.042 1.00 98.50 94 TRP A C 1
ATOM 688 O O . TRP A 1 94 ? 12.538 7.939 -1.967 1.00 98.50 94 TRP A O 1
ATOM 698 N N . ALA A 1 95 ? 11.236 6.550 -3.157 1.00 98.44 95 ALA A N 1
ATOM 699 C CA . ALA A 1 95 ? 10.828 5.698 -2.040 1.00 98.44 95 ALA A CA 1
ATOM 700 C C . ALA A 1 95 ? 11.672 4.412 -1.923 1.00 98.44 95 ALA A C 1
ATOM 702 O O . ALA A 1 95 ? 11.703 3.781 -0.863 1.00 98.44 95 ALA A O 1
ATOM 703 N N . ALA A 1 96 ? 12.434 4.046 -2.960 1.00 97.94 96 ALA A N 1
ATOM 704 C CA . ALA A 1 96 ? 13.294 2.859 -2.970 1.00 97.94 96 ALA A CA 1
ATOM 705 C C . ALA A 1 96 ? 14.266 2.748 -1.767 1.00 97.94 96 ALA A C 1
ATOM 707 O O . ALA A 1 96 ? 14.402 1.647 -1.225 1.00 97.94 96 ALA A O 1
ATOM 708 N N . PRO A 1 97 ? 14.896 3.833 -1.259 1.00 98.38 97 PRO A N 1
ATOM 709 C CA . PRO A 1 97 ? 15.740 3.743 -0.064 1.00 98.38 97 PRO A CA 1
ATOM 710 C C . PRO A 1 97 ? 14.983 3.286 1.192 1.00 98.38 97 PRO A C 1
ATOM 712 O O . PRO A 1 97 ? 15.567 2.613 2.039 1.00 98.38 97 PRO A O 1
ATOM 715 N N . LYS A 1 98 ? 13.692 3.629 1.308 1.00 98.25 98 LYS A N 1
ATOM 716 C CA . LYS A 1 98 ? 12.819 3.217 2.420 1.00 98.25 98 LYS A CA 1
ATOM 717 C C . LYS A 1 98 ? 12.339 1.772 2.283 1.00 98.25 98 LYS A C 1
ATOM 719 O O . LYS A 1 98 ? 12.131 1.108 3.293 1.00 98.25 98 LYS A O 1
ATOM 724 N N . LEU A 1 99 ? 12.210 1.267 1.053 1.00 97.69 99 LEU A N 1
ATOM 725 C CA . LEU A 1 99 ? 11.928 -0.149 0.795 1.00 97.69 99 LEU A CA 1
ATOM 726 C C . LEU A 1 99 ? 13.109 -1.047 1.210 1.00 97.69 99 LEU A C 1
ATOM 728 O O . LEU A 1 99 ? 12.919 -2.163 1.703 1.00 97.69 99 LEU A O 1
ATOM 732 N N . GLY A 1 100 ? 14.340 -0.561 1.025 1.00 95.81 100 GLY A N 1
ATOM 733 C CA . GLY A 1 100 ? 15.557 -1.287 1.375 1.00 95.81 100 GLY A CA 1
ATOM 734 C C . GLY A 1 100 ? 15.697 -2.593 0.584 1.00 95.81 100 GLY A C 1
ATOM 735 O O . GLY A 1 100 ? 15.603 -2.609 -0.638 1.00 95.81 100 GLY A O 1
ATOM 736 N N . GLY A 1 101 ? 15.950 -3.703 1.282 1.00 96.75 101 GLY A N 1
ATOM 737 C CA . GLY A 1 101 ? 16.093 -5.032 0.667 1.00 96.75 101 GLY A CA 1
ATOM 738 C C . GLY A 1 101 ? 14.785 -5.814 0.508 1.00 96.75 101 GLY A C 1
ATOM 739 O O . GLY A 1 101 ? 14.829 -6.983 0.112 1.00 96.75 101 GLY A O 1
ATOM 740 N N . ALA A 1 102 ? 13.643 -5.223 0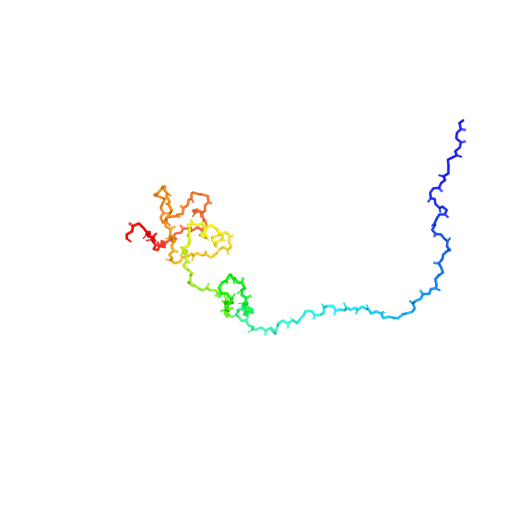.870 1.00 97.62 102 ALA A N 1
ATOM 741 C CA . ALA A 1 102 ? 12.356 -5.902 0.820 1.00 97.62 102 ALA A CA 1
ATOM 742 C C . ALA A 1 102 ? 11.904 -6.166 -0.623 1.00 97.62 102 ALA A C 1
ATOM 744 O O . ALA A 1 102 ? 12.238 -5.435 -1.551 1.00 97.62 102 ALA A O 1
ATOM 745 N N . ARG A 1 103 ? 11.135 -7.244 -0.801 1.00 98.06 103 ARG A N 1
ATOM 746 C CA . ARG A 1 103 ? 10.635 -7.705 -2.103 1.00 98.06 103 ARG A CA 1
ATOM 747 C C . ARG A 1 103 ? 9.138 -7.999 -1.997 1.00 98.06 103 ARG A C 1
ATOM 749 O O . ARG A 1 103 ? 8.771 -9.168 -1.851 1.00 98.06 103 ARG A O 1
ATOM 756 N N . PRO A 1 104 ? 8.281 -6.967 -1.947 1.00 97.94 104 PRO A N 1
ATOM 757 C CA . PRO A 1 104 ? 6.844 -7.172 -1.855 1.00 97.94 104 PRO A CA 1
ATOM 758 C C . PRO A 1 104 ? 6.314 -7.854 -3.116 1.00 97.94 104 PRO A C 1
ATOM 760 O O . PRO A 1 104 ? 6.897 -7.744 -4.197 1.00 97.94 104 PRO A O 1
ATOM 763 N N . ALA A 1 105 ? 5.190 -8.554 -2.977 1.00 98.31 105 ALA A N 1
ATOM 764 C CA . ALA A 1 105 ? 4.453 -9.026 -4.141 1.00 98.31 105 ALA A CA 1
ATOM 765 C C . ALA A 1 105 ? 3.925 -7.821 -4.934 1.00 98.31 105 ALA A C 1
ATOM 767 O O . ALA A 1 105 ? 3.367 -6.897 -4.345 1.00 98.31 105 ALA A O 1
ATOM 768 N N . VAL A 1 106 ? 4.082 -7.843 -6.254 1.00 97.81 106 VAL A N 1
ATOM 769 C CA . VAL A 1 106 ? 3.508 -6.817 -7.128 1.00 97.81 106 VAL A CA 1
ATOM 770 C C . VAL A 1 106 ? 2.123 -7.276 -7.563 1.00 97.81 106 VAL A C 1
ATOM 772 O O . VAL A 1 106 ? 1.975 -8.369 -8.113 1.00 97.81 106 VAL A O 1
ATOM 775 N N . LEU A 1 107 ? 1.113 -6.464 -7.272 1.00 97.25 107 LEU A N 1
ATOM 776 C CA . LEU A 1 107 ? -0.266 -6.674 -7.700 1.00 97.25 107 LEU A CA 1
ATOM 777 C C . LEU A 1 107 ? -0.483 -5.910 -9.005 1.00 97.25 107 LEU A C 1
ATOM 779 O O . LEU A 1 107 ? -0.109 -4.745 -9.098 1.00 97.25 107 LEU A O 1
ATOM 783 N N . ASN A 1 108 ? -1.090 -6.554 -9.996 1.00 94.38 108 ASN A N 1
ATOM 784 C CA . ASN A 1 108 ? -1.435 -5.928 -11.266 1.00 94.38 108 ASN A CA 1
ATOM 785 C C . ASN A 1 108 ? -2.949 -6.064 -11.488 1.00 94.38 108 ASN A C 1
ATOM 787 O O . ASN A 1 108 ? -3.500 -7.152 -11.297 1.00 94.38 108 ASN A O 1
ATOM 791 N N . LEU A 1 109 ? -3.604 -4.951 -11.823 1.00 89.00 109 LEU A N 1
ATOM 792 C CA . LEU A 1 109 ? -5.062 -4.836 -11.937 1.00 89.00 109 LEU A CA 1
ATOM 793 C C . L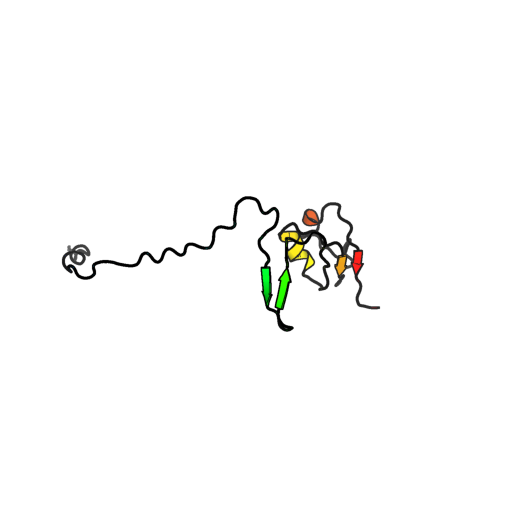EU A 1 109 ? -5.575 -4.936 -13.383 1.00 89.00 109 LEU A C 1
ATOM 795 O O . LEU A 1 109 ? -6.781 -4.847 -13.595 1.00 89.00 109 LEU A O 1
ATOM 799 N N . ASP A 1 110 ? -4.688 -5.147 -14.357 1.00 82.69 110 ASP A N 1
ATOM 800 C CA . ASP A 1 110 ? -5.029 -5.216 -15.784 1.00 82.69 110 ASP A CA 1
ATOM 801 C C . ASP A 1 110 ? -5.446 -6.626 -16.256 1.00 82.69 110 ASP A C 1
ATOM 803 O O . ASP A 1 110 ? -5.611 -6.849 -17.457 1.00 82.69 110 ASP A O 1
ATOM 807 N N . ASN A 1 111 ? -5.608 -7.586 -15.335 1.00 59.78 111 ASN A N 1
ATOM 808 C CA . ASN A 1 111 ? -6.032 -8.965 -15.628 1.00 59.78 111 ASN A CA 1
ATOM 809 C C . ASN A 1 111 ? -7.522 -9.205 -15.372 1.00 59.78 111 ASN A C 1
ATOM 811 O O . ASN A 1 111 ? -8.012 -8.798 -14.294 1.00 59.78 111 ASN A O 1
#

Organism: Streptococcus pneumoniae (NCBI:txid1313)

pLDDT: mean 80.69, std 22.64, range [35.94, 98.75]

InterPro domains:
  IPR006311 Twin-arginine translocation pathway, signal sequence [PS51318] (1-40)
  IPR051313 Bacterial iron-siderophore binding [PTHR30532] (1-100)

Sequence (111 aa):
MRQGCSRRGFLQVAEAAAATGLFAGCSSPKPPPGTPGGAAVTITHLFGQTVIKEPPKRVVSAGYTEQDDLLAVDVVPSAVTDWFGDQPFAVWPWAAPKLGGARPAVLNLDN

Secondary structure (DSSP, 8-state):
------TTSSSS-----------------PPPTT-SSPPPEEEEETTEEEEE-S--SS-EE-SSSHHHHHHHTT---SEEE--SS--GGG--TTTHHHHTT--PEEE-S--